Protein AF-A0A9N9JT31-F1 (afdb_monomer_lite)

Secondary structure (DSSP, 8-state):
-------EE-TTT-PEESSS----HHHHHHHHHHHTTS---S-HHHHHHHHHHHHH-SSTTSS-----GGGEEEEEEEEEETTEEEEEEEEP-

Foldseek 3Di:
DDDPPPWDAAPPPRDTDPDPANDDLVVQLVVLVVCLVVDDPVDPVVSVQQNVQSNVDPHPPRGDDDDDPVQWDPWDFDDDDPVGTDIDTDGDD

Structure (mmCIF, N/CA/C/O backbone):
data_AF-A0A9N9JT31-F1
#
_entry.id   AF-A0A9N9JT31-F1
#
loop_
_atom_site.group_PDB
_atom_site.id
_atom_site.type_symbol
_atom_site.label_atom_id
_atom_site.label_alt_id
_atom_site.label_comp_id
_atom_site.label_asym_id
_atom_site.label_entity_id
_atom_site.label_seq_id
_atom_site.pdbx_PDB_ins_code
_atom_site.Cartn_x
_atom_site.Cartn_y
_atom_site.Cartn_z
_atom_site.occupancy
_atom_site.B_iso_or_equiv
_atom_site.auth_seq_id
_atom_site.auth_comp_id
_atom_site.auth_asym_id
_atom_site.auth_atom_id
_atom_site.pdbx_PDB_model_num
ATOM 1 N N . MET A 1 1 ? -22.764 24.365 28.524 1.00 37.06 1 MET A N 1
ATOM 2 C CA . MET A 1 1 ? -21.723 23.852 27.610 1.00 37.06 1 MET A CA 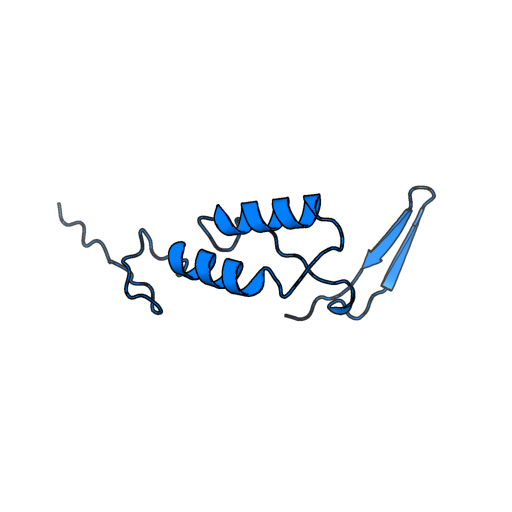1
ATOM 3 C C . MET A 1 1 ? -22.439 22.972 26.599 1.00 37.06 1 MET A C 1
ATOM 5 O O . MET A 1 1 ? -22.875 21.901 26.980 1.00 37.06 1 MET A O 1
ATOM 9 N N . ASN A 1 2 ? -22.701 23.469 25.387 1.00 42.94 2 ASN A N 1
ATOM 10 C CA . ASN A 1 2 ? -23.410 22.715 24.347 1.00 42.94 2 ASN A CA 1
ATOM 11 C C . ASN A 1 2 ? -22.388 22.319 23.281 1.00 42.94 2 ASN A C 1
ATOM 13 O O . ASN A 1 2 ? -22.083 23.115 22.397 1.00 42.94 2 ASN A O 1
ATOM 17 N N . SER A 1 3 ? -21.815 21.124 23.387 1.00 52.69 3 SER A N 1
ATOM 18 C CA . SER A 1 3 ? -21.058 20.536 22.284 1.00 52.69 3 SER A CA 1
ATOM 19 C C . SER A 1 3 ? -22.014 19.649 21.495 1.00 52.69 3 SER A C 1
ATOM 21 O O . SER A 1 3 ? -22.211 18.487 21.838 1.00 52.69 3 SER A O 1
ATOM 23 N N . ASN A 1 4 ? -22.639 20.205 20.455 1.00 55.88 4 ASN A N 1
ATOM 24 C CA . ASN A 1 4 ? -23.275 19.398 19.415 1.00 55.88 4 ASN A CA 1
ATOM 25 C C . ASN A 1 4 ? -22.154 18.670 18.659 1.00 55.88 4 ASN A C 1
ATOM 27 O O . ASN A 1 4 ? -21.661 19.173 17.648 1.00 55.88 4 ASN A O 1
ATOM 31 N N . SER A 1 5 ? -21.700 17.527 19.174 1.00 63.78 5 SER A N 1
ATOM 32 C CA . SER A 1 5 ? -20.815 16.635 18.434 1.00 63.78 5 SER A CA 1
ATOM 33 C C . SER A 1 5 ? -21.603 16.089 17.250 1.00 63.78 5 SER A C 1
ATOM 35 O O . SER A 1 5 ? -22.532 15.301 17.410 1.00 63.78 5 SER A O 1
ATOM 37 N N . LYS A 1 6 ? -21.278 16.551 16.041 1.00 67.50 6 LYS A N 1
ATOM 38 C CA . LYS A 1 6 ? -21.748 15.890 14.824 1.00 67.50 6 LYS A CA 1
ATOM 39 C C . LYS A 1 6 ? -21.062 14.529 14.771 1.00 67.50 6 LYS A C 1
ATOM 41 O O . LYS A 1 6 ? -19.854 14.467 14.576 1.00 67.50 6 LYS A O 1
ATOM 46 N N . HIS A 1 7 ? -21.828 13.474 15.011 1.00 73.12 7 HIS A N 1
ATOM 47 C CA . HIS A 1 7 ? -21.371 12.105 14.831 1.00 73.12 7 HIS A CA 1
ATOM 48 C C . HIS A 1 7 ? -21.454 11.774 13.343 1.00 73.12 7 HIS A C 1
ATOM 50 O O . HIS A 1 7 ? -22.521 11.905 12.739 1.00 73.12 7 HIS A O 1
ATOM 56 N N . TYR A 1 8 ? -20.325 11.397 12.758 1.00 85.50 8 TYR A N 1
ATOM 57 C CA . TYR A 1 8 ? -20.266 10.884 11.396 1.00 85.50 8 TYR A CA 1
ATOM 58 C C . TYR A 1 8 ? -20.281 9.359 11.453 1.00 85.50 8 TYR A C 1
ATOM 60 O O . TYR A 1 8 ? -19.803 8.771 12.422 1.00 85.50 8 TYR A O 1
ATOM 68 N N . TYR A 1 9 ? -20.864 8.726 10.441 1.00 89.38 9 TYR A N 1
ATOM 69 C CA . TYR A 1 9 ? -20.978 7.274 10.353 1.00 89.38 9 TYR A CA 1
ATOM 70 C C . TYR A 1 9 ? -20.360 6.798 9.045 1.00 89.38 9 TYR A C 1
ATOM 72 O O . TYR A 1 9 ? -20.473 7.469 8.015 1.00 89.38 9 TYR A O 1
ATOM 80 N N . CYS A 1 10 ? -19.701 5.644 9.092 1.00 91.12 10 CYS A N 1
ATOM 81 C CA . CYS A 1 10 ? -19.197 4.983 7.903 1.00 91.12 10 CYS A CA 1
ATOM 82 C C . CYS A 1 10 ? -20.375 4.524 7.028 1.00 91.12 10 CYS A C 1
ATOM 84 O O . CYS A 1 10 ? -21.234 3.807 7.535 1.00 91.12 10 CYS A O 1
ATOM 86 N N . PRO A 1 11 ? -20.411 4.858 5.725 1.00 90.06 11 PRO A N 1
ATOM 87 C CA . PRO A 1 11 ? -21.502 4.445 4.838 1.00 90.06 11 PRO A CA 1
ATOM 88 C C . PRO A 1 11 ? -21.508 2.944 4.507 1.00 90.06 11 PRO A C 1
ATOM 90 O O . PRO A 1 11 ? -22.447 2.472 3.876 1.00 90.06 11 PRO A O 1
ATOM 93 N N . GLU A 1 12 ? -20.453 2.212 4.865 1.00 93.56 12 GLU A N 1
ATOM 94 C CA . GLU A 1 12 ? -20.296 0.794 4.538 1.00 93.56 12 GLU A CA 1
ATOM 95 C C . GLU A 1 12 ? -20.639 -0.137 5.707 1.00 93.56 12 GLU A C 1
ATOM 97 O O . GLU A 1 12 ? -21.240 -1.186 5.496 1.00 93.56 12 GLU A O 1
ATOM 102 N N . CYS A 1 13 ? -20.264 0.233 6.935 1.00 94.00 13 CYS A N 1
ATOM 103 C CA . CYS A 1 13 ? -20.444 -0.617 8.117 1.00 94.00 13 CYS A CA 1
ATOM 104 C C . CYS A 1 13 ? -21.236 0.040 9.256 1.00 94.00 13 CYS A C 1
ATOM 106 O O . CYS A 1 13 ? -21.318 -0.535 10.341 1.00 94.00 13 CYS A O 1
ATOM 108 N N . ASP A 1 14 ? -21.758 1.253 9.045 1.00 91.94 14 ASP A N 1
ATOM 109 C CA . ASP A 1 14 ? -22.529 2.040 10.017 1.00 91.94 14 ASP A CA 1
ATOM 110 C C . ASP A 1 14 ? -21.804 2.328 11.350 1.00 91.94 14 ASP A C 1
ATOM 112 O O . ASP A 1 14 ? -22.413 2.773 12.326 1.00 91.94 14 ASP A O 1
ATOM 116 N N . GLN A 1 15 ? -20.483 2.121 11.420 1.00 90.50 15 GLN A N 1
ATOM 117 C CA . GLN A 1 15 ? -19.689 2.455 12.604 1.00 90.50 15 GLN A CA 1
ATOM 118 C C . GLN A 1 15 ? -19.503 3.967 12.736 1.00 90.50 15 GLN A C 1
ATOM 120 O O . GLN A 1 15 ? -19.297 4.677 11.749 1.00 90.50 15 GLN A O 1
ATOM 125 N N . GLN A 1 16 ? -19.544 4.456 13.976 1.00 88.75 16 GLN A N 1
ATOM 126 C CA . GLN A 1 16 ? -19.279 5.856 14.284 1.00 88.75 16 GLN A CA 1
ATOM 127 C C . GLN A 1 16 ? -17.810 6.203 13.998 1.00 88.75 16 GLN A C 1
ATOM 129 O O . GLN A 1 16 ? -16.898 5.486 14.404 1.00 88.75 16 GLN A O 1
ATOM 134 N N . LEU A 1 17 ? -17.600 7.335 13.336 1.00 87.94 17 LEU A N 1
ATOM 135 C CA . LEU A 1 17 ? -16.299 7.908 13.019 1.00 87.94 17 LEU A CA 1
ATOM 136 C C . LEU A 1 17 ? -15.918 8.964 14.067 1.00 87.94 17 LEU A C 1
ATOM 138 O O . LEU A 1 17 ? -16.779 9.629 14.656 1.00 87.94 17 LEU A O 1
ATOM 142 N N . ASN A 1 18 ? -14.615 9.090 14.319 1.00 77.50 18 ASN A N 1
ATOM 143 C CA . ASN A 1 18 ? -14.075 9.956 15.374 1.00 77.50 18 ASN A CA 1
ATOM 144 C C . ASN A 1 18 ? -14.030 11.436 14.971 1.00 77.50 18 ASN A C 1
ATOM 146 O O . ASN A 1 18 ? -13.976 12.314 15.831 1.00 77.50 18 ASN A O 1
ATOM 150 N N . ASP A 1 19 ? -14.072 11.719 13.675 1.00 76.12 19 ASP A N 1
ATOM 151 C CA . ASP A 1 19 ? -14.008 13.053 13.100 1.00 76.12 19 ASP A CA 1
ATOM 152 C C . ASP A 1 19 ? -14.863 13.129 11.820 1.00 76.12 19 ASP A C 1
ATOM 154 O O . ASP A 1 19 ? -15.673 12.250 11.530 1.00 76.12 19 ASP A O 1
ATOM 158 N N . ASN A 1 20 ? -14.723 14.223 11.068 1.00 69.00 20 ASN A N 1
ATOM 159 C CA . ASN A 1 20 ? -15.376 14.400 9.769 1.00 69.00 20 ASN A CA 1
ATOM 160 C C . ASN A 1 20 ? -14.610 13.704 8.622 1.00 69.00 20 ASN A C 1
ATOM 162 O O . ASN A 1 20 ? -14.846 14.018 7.452 1.00 69.00 20 ASN A O 1
ATOM 166 N N . SER A 1 21 ? -13.653 12.821 8.927 1.00 73.75 21 SER A N 1
ATOM 167 C CA . SER A 1 21 ? -13.004 12.005 7.910 1.00 73.75 21 SER A CA 1
ATOM 168 C C . SER A 1 21 ? -14.002 10.984 7.378 1.00 73.75 21 SER A C 1
ATOM 170 O O . SER A 1 21 ? -14.867 10.478 8.090 1.00 73.75 21 SER A O 1
ATOM 172 N N . ARG A 1 22 ? -13.889 10.673 6.086 1.00 80.12 22 ARG A N 1
ATOM 173 C CA . ARG A 1 22 ? -14.572 9.516 5.486 1.00 80.12 22 ARG A CA 1
ATOM 174 C C . ARG A 1 22 ? -13.759 8.229 5.667 1.00 80.12 22 ARG A C 1
ATOM 176 O O . ARG A 1 22 ? -14.169 7.184 5.169 1.00 80.12 22 ARG A O 1
ATOM 183 N N . TRP A 1 23 ? -12.627 8.302 6.370 1.00 90.94 23 TRP A N 1
ATOM 184 C CA . TRP A 1 23 ? -11.787 7.160 6.685 1.00 90.94 23 TRP A CA 1
ATOM 185 C C . TRP A 1 23 ? -12.421 6.297 7.775 1.00 90.94 23 TRP A C 1
ATOM 187 O O . TRP A 1 23 ? -12.602 6.717 8.915 1.00 90.94 23 TRP A O 1
ATOM 197 N N . CYS A 1 24 ? -12.742 5.056 7.424 1.00 93.62 24 CYS A N 1
ATOM 198 C CA . CYS A 1 24 ? -13.163 4.043 8.379 1.00 93.62 24 CYS A CA 1
ATOM 199 C C . CYS A 1 24 ? -12.084 2.967 8.464 1.00 93.62 24 CYS A C 1
ATOM 201 O O . CYS A 1 24 ? -12.025 2.094 7.601 1.00 93.62 24 CYS A O 1
ATOM 203 N N . LYS A 1 25 ? -11.247 3.024 9.506 1.00 92.81 25 LYS A N 1
ATOM 204 C CA . LYS A 1 25 ? -10.083 2.137 9.660 1.00 92.81 25 LYS A CA 1
ATOM 205 C C . LYS A 1 25 ? -10.425 0.655 9.480 1.00 92.81 25 LYS A C 1
ATOM 207 O O . LYS A 1 25 ? -9.736 -0.033 8.741 1.00 92.81 25 LYS A O 1
ATOM 212 N N . SER A 1 26 ? -11.515 0.187 10.087 1.00 94.31 26 SER A N 1
ATOM 213 C CA . SER A 1 26 ? -11.954 -1.212 9.999 1.00 94.31 26 SER A CA 1
ATOM 214 C C . SER A 1 26 ? -12.344 -1.628 8.576 1.00 94.31 26 SER A C 1
ATOM 216 O O . SER A 1 26 ? -11.959 -2.703 8.125 1.00 94.31 26 SER A O 1
ATOM 218 N N . CYS A 1 27 ? -13.070 -0.778 7.843 1.00 95.88 27 CYS A N 1
ATOM 219 C CA . CYS A 1 27 ? -13.417 -1.061 6.449 1.00 95.88 27 CYS A CA 1
ATOM 220 C C . CYS A 1 27 ? -12.185 -1.026 5.547 1.00 95.88 27 CYS A C 1
ATOM 222 O O . CYS A 1 27 ? -12.023 -1.908 4.715 1.00 95.88 27 CYS A O 1
ATOM 224 N N . GLN A 1 28 ? -11.305 -0.040 5.732 1.00 96.06 28 GLN A N 1
ATOM 225 C CA . GLN A 1 28 ? -10.092 0.088 4.924 1.00 96.06 28 GLN A CA 1
ATOM 226 C C . GLN A 1 28 ? -9.141 -1.089 5.147 1.00 96.06 28 GLN A C 1
ATOM 228 O O . GLN A 1 28 ? -8.687 -1.676 4.175 1.00 96.06 28 GLN A O 1
ATOM 233 N N . GLN A 1 29 ? -8.926 -1.510 6.398 1.00 96.88 29 GLN A N 1
ATOM 234 C CA . GLN A 1 29 ? -8.166 -2.724 6.717 1.00 96.88 29 GLN A CA 1
ATOM 235 C C . GLN A 1 29 ? -8.721 -3.955 5.997 1.00 96.88 29 GLN A C 1
ATOM 237 O O . GLN A 1 29 ? -7.960 -4.675 5.361 1.00 96.88 29 GLN A O 1
ATOM 242 N N . ARG A 1 30 ? -10.044 -4.158 6.024 1.00 97.75 30 ARG A N 1
ATOM 243 C CA . ARG A 1 30 ? -10.670 -5.273 5.305 1.00 97.75 30 ARG A CA 1
ATOM 244 C C . ARG A 1 30 ? -10.451 -5.178 3.790 1.00 97.7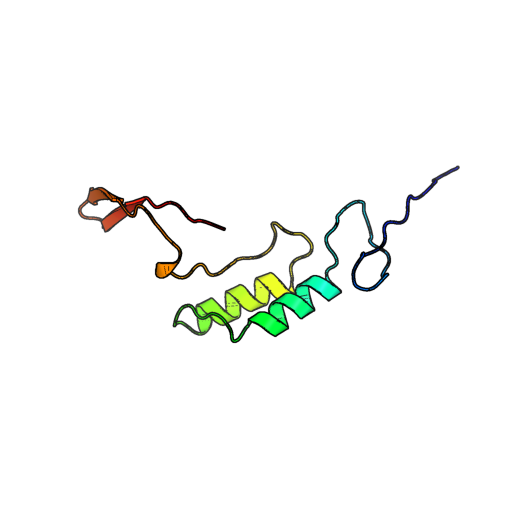5 30 ARG A C 1
ATOM 246 O O . ARG A 1 30 ? -10.089 -6.175 3.178 1.00 97.75 30 ARG A O 1
ATOM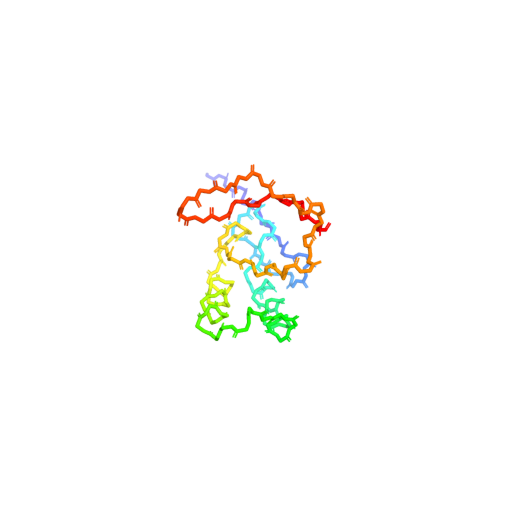 253 N N . HIS A 1 31 ? -10.630 -3.999 3.191 1.00 97.12 31 HIS A N 1
ATOM 254 C CA . HIS A 1 31 ? -10.376 -3.793 1.756 1.00 97.12 31 HIS A CA 1
ATOM 255 C C . HIS A 1 31 ? -8.916 -4.054 1.381 1.00 97.12 31 HIS A C 1
ATOM 257 O O . HIS A 1 31 ? -8.644 -4.610 0.320 1.00 97.12 31 HIS A O 1
ATOM 263 N N . PHE A 1 32 ? -7.974 -3.671 2.245 1.00 97.69 32 PHE A N 1
ATOM 264 C CA . PHE A 1 32 ? -6.560 -3.973 2.054 1.00 97.69 32 PHE A CA 1
ATOM 265 C C . PHE A 1 32 ? -6.298 -5.477 2.120 1.00 97.69 32 PHE A C 1
ATOM 267 O O . PHE A 1 32 ? -5.718 -6.016 1.179 1.00 97.69 32 PHE A O 1
ATOM 274 N N . GLU A 1 33 ? -6.786 -6.160 3.159 1.00 97.75 33 GLU A N 1
ATOM 275 C CA . GLU A 1 33 ? -6.654 -7.614 3.316 1.00 97.75 33 GLU A CA 1
ATOM 276 C C . GLU A 1 33 ? -7.223 -8.381 2.114 1.00 97.75 33 GLU A C 1
ATOM 278 O O . GLU A 1 33 ? -6.552 -9.260 1.575 1.00 97.75 33 GLU A O 1
ATOM 283 N N . GLU A 1 34 ? -8.412 -8.001 1.634 1.00 97.88 34 GLU A N 1
ATOM 284 C CA . GLU A 1 34 ? -9.046 -8.581 0.439 1.00 97.88 34 GLU A CA 1
ATOM 285 C C . GLU A 1 34 ? -8.218 -8.366 -0.845 1.00 97.88 34 GLU A C 1
ATOM 287 O O . GLU A 1 34 ? -8.380 -9.102 -1.820 1.00 97.88 34 GLU A O 1
ATOM 292 N N . ASN A 1 35 ? -7.318 -7.377 -0.858 1.00 96.94 35 ASN A N 1
ATOM 293 C CA . ASN A 1 35 ? -6.504 -7.012 -2.015 1.00 96.94 35 ASN A CA 1
ATOM 294 C C . ASN A 1 35 ? -5.028 -7.444 -1.914 1.00 96.94 35 ASN A C 1
ATOM 296 O O . ASN A 1 35 ? -4.284 -7.274 -2.879 1.00 96.94 35 AS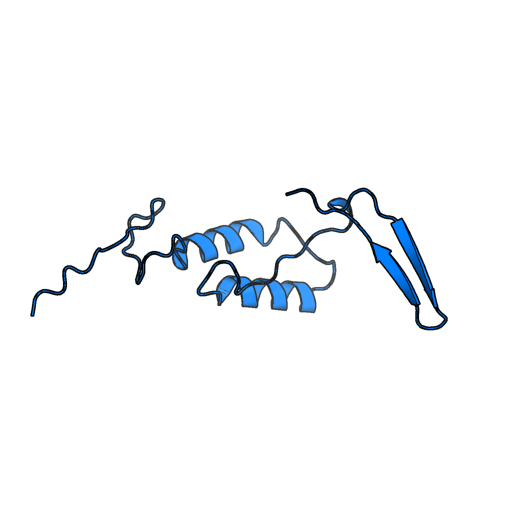N A O 1
ATOM 300 N N . PHE A 1 36 ? -4.581 -8.007 -0.788 1.00 96.75 36 PHE A N 1
ATOM 301 C CA . PHE A 1 36 ? -3.172 -8.367 -0.558 1.00 96.75 36 PHE A CA 1
ATOM 302 C C . PHE A 1 36 ? -2.612 -9.430 -1.502 1.00 96.75 36 PHE A C 1
ATOM 304 O O . PHE A 1 36 ? -1.392 -9.493 -1.665 1.00 96.75 36 PHE A O 1
ATOM 311 N N . ASP A 1 37 ? -3.481 -10.233 -2.110 1.00 95.75 37 ASP A N 1
ATOM 312 C CA . ASP A 1 37 ? -3.103 -11.270 -3.071 1.00 95.75 37 ASP A CA 1
ATOM 313 C C . ASP A 1 37 ? -3.194 -10.785 -4.532 1.00 95.75 37 ASP A C 1
ATOM 315 O O . ASP A 1 37 ? -2.776 -11.489 -5.451 1.00 95.75 37 ASP A O 1
ATOM 319 N N . ASN A 1 38 ? -3.713 -9.572 -4.768 1.00 95.75 38 ASN A N 1
ATOM 320 C CA . ASN A 1 38 ? -3.913 -9.021 -6.115 1.00 95.75 38 ASN A CA 1
ATOM 321 C C . ASN A 1 38 ? -2.714 -8.217 -6.633 1.00 95.75 38 ASN A C 1
ATOM 323 O O . ASN A 1 38 ? -2.695 -7.817 -7.799 1.00 95.75 38 ASN A O 1
ATOM 327 N N . TRP A 1 39 ? -1.717 -7.957 -5.789 1.00 96.25 39 TRP A N 1
ATOM 328 C CA . TRP A 1 39 ? -0.502 -7.245 -6.165 1.00 96.25 39 TRP A CA 1
ATOM 329 C C . TRP A 1 39 ? 0.710 -7.814 -5.427 1.00 96.25 39 TRP A C 1
ATOM 331 O O . TRP A 1 39 ? 0.601 -8.367 -4.338 1.00 96.25 39 TRP A O 1
ATOM 341 N N . THR A 1 40 ? 1.878 -7.670 -6.043 1.00 96.38 40 THR A N 1
ATOM 342 C CA . THR A 1 40 ? 3.182 -7.960 -5.438 1.00 96.38 40 THR A CA 1
ATOM 343 C C . THR A 1 40 ? 4.236 -7.115 -6.141 1.00 96.38 40 THR A C 1
ATOM 345 O O . THR A 1 40 ? 4.132 -6.850 -7.348 1.00 96.38 40 THR A O 1
ATOM 348 N N . SER A 1 41 ? 5.249 -6.686 -5.396 1.00 95.94 41 SER A N 1
ATOM 349 C CA . SER A 1 41 ? 6.463 -6.095 -5.957 1.00 95.94 41 SER A CA 1
ATOM 350 C C . SER A 1 41 ? 7.436 -7.127 -6.522 1.00 95.94 41 SER A C 1
ATOM 352 O O . SER A 1 41 ? 8.342 -6.773 -7.277 1.00 95.94 41 SER A O 1
ATOM 354 N N . GLY A 1 42 ? 7.229 -8.404 -6.196 1.00 96.31 42 GLY A N 1
ATOM 355 C CA . GLY A 1 42 ? 8.199 -9.473 -6.403 1.00 96.31 42 GLY A CA 1
ATOM 356 C C . GLY A 1 42 ? 9.244 -9.573 -5.286 1.00 96.31 42 GLY A C 1
ATOM 357 O O . GLY A 1 42 ? 10.083 -10.470 -5.347 1.00 96.31 42 GLY A O 1
ATOM 358 N N . ASP A 1 43 ? 9.187 -8.693 -4.281 1.00 97.62 43 ASP A N 1
ATOM 359 C CA . ASP A 1 43 ? 10.035 -8.701 -3.091 1.00 97.62 43 ASP A CA 1
ATOM 360 C C . ASP A 1 43 ? 9.164 -8.793 -1.827 1.00 97.62 43 ASP A C 1
ATOM 362 O O . ASP A 1 43 ? 8.343 -7.919 -1.543 1.00 97.62 43 ASP A O 1
ATOM 366 N N . ASN A 1 44 ? 9.338 -9.876 -1.069 1.00 97.88 44 ASN A N 1
ATOM 367 C CA . ASN A 1 44 ? 8.500 -10.161 0.095 1.00 97.88 44 ASN A CA 1
ATOM 368 C C . ASN A 1 44 ? 8.687 -9.141 1.225 1.00 97.88 44 ASN A C 1
ATOM 370 O O . ASN A 1 44 ? 7.712 -8.838 1.908 1.00 97.88 44 ASN A O 1
ATOM 374 N N . ASP A 1 45 ? 9.898 -8.610 1.417 1.00 98.38 45 ASP A N 1
ATOM 375 C CA . ASP A 1 45 ? 10.181 -7.670 2.506 1.00 98.38 45 ASP A CA 1
ATOM 376 C C . ASP A 1 45 ? 9.510 -6.318 2.213 1.00 98.38 45 ASP A C 1
ATOM 378 O O . ASP A 1 45 ? 8.937 -5.680 3.100 1.00 98.38 45 ASP A O 1
ATOM 382 N N . ILE A 1 46 ? 9.525 -5.896 0.942 1.00 98.06 46 ILE A N 1
ATOM 383 C CA . ILE A 1 46 ? 8.806 -4.699 0.482 1.00 98.06 46 ILE A CA 1
ATOM 384 C C . ILE A 1 46 ? 7.293 -4.905 0.592 1.00 98.06 46 ILE A C 1
ATOM 386 O O . ILE A 1 46 ? 6.587 -4.020 1.084 1.00 98.06 46 ILE A O 1
ATOM 390 N N . ASP A 1 47 ? 6.791 -6.061 0.156 1.00 98.31 47 ASP A N 1
ATOM 391 C CA . ASP A 1 47 ? 5.363 -6.375 0.206 1.00 98.31 47 ASP A CA 1
ATOM 392 C C . ASP A 1 47 ? 4.846 -6.390 1.651 1.00 98.31 47 ASP A C 1
ATOM 394 O O . ASP A 1 47 ? 3.812 -5.783 1.937 1.00 98.31 47 ASP A O 1
ATOM 398 N N . GLU A 1 48 ? 5.569 -7.031 2.575 1.00 98.44 48 GLU A N 1
ATOM 399 C CA . GLU A 1 48 ? 5.222 -7.063 3.999 1.00 98.44 48 GLU A CA 1
ATOM 400 C C . GLU A 1 48 ? 5.224 -5.654 4.601 1.00 98.44 48 GLU A C 1
ATOM 402 O O . GLU A 1 48 ? 4.254 -5.261 5.253 1.00 98.44 48 GLU A O 1
ATOM 407 N N . PHE A 1 49 ? 6.243 -4.844 4.300 1.00 98.38 49 PHE A N 1
ATOM 408 C CA . PHE A 1 49 ? 6.309 -3.463 4.770 1.00 98.38 49 PHE A CA 1
ATOM 409 C C . PHE A 1 49 ? 5.116 -2.622 4.292 1.00 98.38 49 PHE A C 1
ATOM 411 O O . PHE A 1 49 ? 4.493 -1.915 5.087 1.00 98.38 49 PHE A O 1
ATOM 418 N N . ILE A 1 50 ? 4.744 -2.712 3.012 1.00 98.50 50 ILE A N 1
ATOM 419 C CA . ILE A 1 50 ? 3.588 -1.984 2.471 1.00 98.50 50 ILE A CA 1
ATOM 420 C C . ILE A 1 50 ? 2.293 -2.441 3.160 1.00 98.50 50 ILE A C 1
ATOM 422 O O . ILE A 1 50 ? 1.536 -1.587 3.636 1.00 98.50 50 ILE A O 1
ATOM 426 N N . LYS A 1 51 ? 2.067 -3.758 3.290 1.00 98.38 51 LYS A N 1
ATOM 427 C CA . LYS A 1 51 ? 0.896 -4.326 3.987 1.00 98.38 51 LYS A CA 1
ATOM 428 C C . LYS A 1 51 ? 0.815 -3.834 5.432 1.00 98.38 51 LYS A C 1
ATOM 430 O O . LYS A 1 51 ? -0.252 -3.424 5.886 1.00 98.38 51 LYS A O 1
ATOM 435 N N . GLU A 1 52 ? 1.938 -3.779 6.145 1.00 98.25 52 GLU A N 1
ATOM 436 C CA . GLU A 1 52 ? 1.980 -3.225 7.498 1.00 98.25 52 GLU A CA 1
ATOM 437 C C . GLU A 1 52 ? 1.553 -1.753 7.562 1.00 98.25 52 GLU A C 1
ATOM 439 O O . GLU A 1 52 ? 0.811 -1.380 8.475 1.00 98.25 52 GLU A O 1
ATOM 444 N N . THR A 1 53 ? 2.005 -0.909 6.623 1.00 98.19 53 THR A N 1
ATOM 445 C CA . THR A 1 53 ? 1.585 0.505 6.595 1.00 98.19 53 THR A CA 1
ATOM 446 C C . THR A 1 53 ? 0.081 0.638 6.354 1.00 98.19 53 THR A C 1
ATOM 448 O O . THR A 1 53 ? -0.587 1.382 7.071 1.00 98.19 53 THR A O 1
ATOM 451 N N . GLN A 1 54 ? -0.471 -0.150 5.426 1.00 98.25 54 GLN A N 1
ATOM 452 C CA . GLN A 1 54 ? -1.901 -0.194 5.110 1.00 98.25 54 GLN A CA 1
ATOM 453 C C . GLN A 1 54 ? -2.741 -0.620 6.322 1.00 98.25 54 GLN A C 1
ATOM 455 O O . GLN A 1 54 ? -3.748 0.014 6.636 1.00 98.25 54 GLN A O 1
ATOM 460 N N . MET A 1 55 ? -2.283 -1.622 7.079 1.00 97.94 55 MET A N 1
ATOM 461 C CA . MET A 1 55 ? -2.976 -2.079 8.288 1.00 97.94 55 MET A CA 1
ATOM 462 C C . MET A 1 55 ? -2.886 -1.094 9.456 1.00 97.94 55 MET A C 1
ATOM 464 O O . MET A 1 55 ? -3.759 -1.090 10.326 1.00 97.94 55 MET A O 1
ATOM 468 N N . LYS A 1 56 ? -1.843 -0.263 9.519 1.00 96.88 56 LYS A N 1
ATOM 469 C CA . LYS A 1 56 ? -1.645 0.690 10.623 1.00 96.88 56 LYS A CA 1
ATOM 470 C C . LYS A 1 56 ? -2.311 2.046 10.374 1.00 96.88 56 LYS A C 1
ATOM 472 O O . LYS A 1 56 ? -2.606 2.718 11.361 1.00 96.88 56 LYS A O 1
ATOM 477 N N . ALA A 1 57 ? -2.594 2.398 9.121 1.00 95.62 57 ALA A N 1
ATOM 478 C CA . ALA A 1 57 ? -3.075 3.712 8.704 1.00 95.62 57 ALA A CA 1
ATOM 479 C C . ALA A 1 57 ? -4.326 4.206 9.449 1.00 95.62 57 ALA A C 1
ATOM 481 O O . ALA A 1 57 ? -5.333 3.498 9.578 1.00 95.62 57 ALA A O 1
ATOM 482 N N . ASP A 1 58 ? -4.262 5.458 9.904 1.00 92.25 58 ASP A N 1
ATOM 483 C CA . ASP A 1 58 ? -5.383 6.165 10.528 1.00 92.25 58 ASP A CA 1
ATOM 484 C C . ASP A 1 58 ? -6.051 7.172 9.580 1.00 92.25 58 ASP A C 1
ATOM 486 O O . ASP A 1 58 ? -7.112 7.694 9.917 1.00 92.25 58 ASP A O 1
ATOM 490 N N . ASP A 1 59 ? -5.479 7.403 8.392 1.00 92.19 59 ASP A N 1
ATOM 491 C CA . ASP A 1 59 ? -6.063 8.242 7.342 1.00 92.19 59 ASP A CA 1
ATOM 492 C C . ASP A 1 59 ? -5.573 7.833 5.936 1.00 92.19 59 ASP A C 1
ATOM 494 O O . ASP A 1 59 ? -4.649 7.027 5.776 1.00 92.19 59 ASP A O 1
ATOM 498 N N . ALA A 1 60 ? -6.196 8.408 4.907 1.00 90.56 60 ALA A N 1
ATOM 499 C CA . ALA A 1 60 ? -5.994 8.078 3.501 1.00 90.56 60 ALA A CA 1
ATOM 500 C C . ALA A 1 60 ? -4.599 8.422 2.949 1.00 90.56 60 ALA A C 1
ATOM 502 O O . ALA A 1 60 ? -4.252 7.961 1.863 1.00 90.56 60 ALA A O 1
ATOM 503 N N . ASP A 1 61 ? -3.817 9.230 3.662 1.00 92.50 61 ASP A N 1
ATOM 504 C CA . ASP A 1 61 ? -2.463 9.655 3.299 1.00 92.50 61 ASP A CA 1
ATOM 505 C C . ASP A 1 61 ? -1.363 8.977 4.141 1.00 92.50 61 ASP A C 1
ATOM 507 O O . ASP A 1 61 ? -0.186 9.308 4.002 1.00 92.50 61 ASP A O 1
ATOM 511 N N . GLN A 1 62 ? -1.724 8.008 4.994 1.00 94.88 62 GLN A N 1
ATOM 512 C CA . GLN A 1 62 ? -0.812 7.369 5.953 1.00 94.88 62 GLN A CA 1
ATOM 513 C C . GLN A 1 62 ? -0.380 5.942 5.583 1.00 94.88 62 GLN A C 1
ATOM 515 O O . GLN A 1 62 ? 0.159 5.224 6.427 1.00 94.88 62 GLN A O 1
ATOM 520 N N . TYR A 1 63 ? -0.597 5.515 4.340 1.00 97.00 63 TYR A N 1
ATOM 521 C CA . TYR A 1 63 ? -0.162 4.206 3.853 1.00 97.00 63 TYR A CA 1
ATOM 522 C C . TYR A 1 63 ? 0.554 4.298 2.510 1.00 97.00 63 TYR A C 1
ATOM 524 O O . TYR A 1 63 ? 0.403 5.263 1.761 1.00 97.00 63 TYR A O 1
ATOM 532 N N . 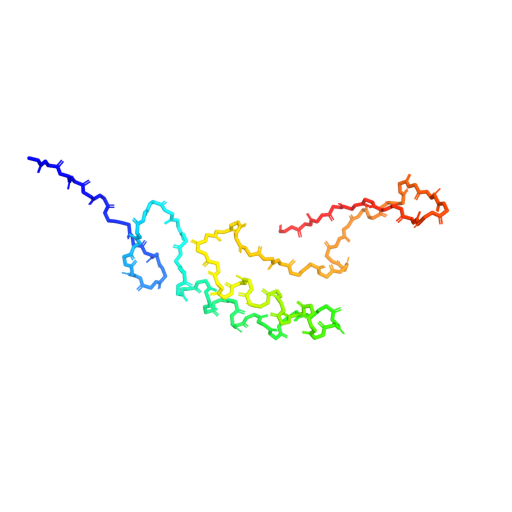LEU A 1 64 ? 1.334 3.262 2.208 1.00 96.94 64 LEU A N 1
ATOM 533 C CA . LEU A 1 64 ? 1.980 3.094 0.914 1.00 96.94 64 LEU A CA 1
ATOM 534 C C . LEU A 1 64 ? 1.118 2.229 -0.010 1.00 96.94 64 LEU A C 1
ATOM 536 O O . LEU A 1 64 ? 0.425 1.311 0.428 1.00 96.94 64 LEU A O 1
ATOM 540 N N . GLU A 1 65 ? 1.183 2.510 -1.306 1.00 95.12 65 GLU A N 1
ATOM 541 C CA . GLU A 1 65 ? 0.535 1.726 -2.355 1.00 95.12 65 GLU A CA 1
ATOM 542 C C . GLU A 1 65 ? 1.602 1.223 -3.325 1.00 95.12 65 GLU A C 1
ATOM 544 O O . GLU A 1 65 ? 2.446 1.992 -3.795 1.00 95.12 65 GLU A O 1
ATOM 549 N N . TRP A 1 66 ? 1.566 -0.075 -3.625 1.00 95.62 66 TRP A N 1
ATOM 550 C CA . TRP A 1 66 ? 2.380 -0.625 -4.695 1.00 95.62 66 TRP A CA 1
ATOM 551 C C . TRP A 1 66 ? 1.721 -0.348 -6.045 1.00 95.62 66 TRP A C 1
ATOM 553 O O . TRP A 1 66 ? 0.601 -0.786 -6.300 1.00 95.62 66 TRP A O 1
ATOM 563 N N . ILE A 1 67 ? 2.443 0.336 -6.932 1.00 93.25 67 ILE A N 1
ATOM 564 C CA . ILE A 1 67 ? 1.991 0.610 -8.296 1.00 93.25 67 ILE A CA 1
ATOM 565 C C . ILE A 1 67 ? 2.850 -0.228 -9.247 1.00 93.25 67 ILE A C 1
ATOM 567 O O . ILE A 1 67 ? 4.052 0.032 -9.367 1.00 93.25 67 ILE A O 1
ATOM 571 N N . PRO A 1 68 ? 2.278 -1.231 -9.941 1.00 91.88 68 PRO A N 1
ATOM 572 C CA . PRO A 1 68 ? 3.050 -2.042 -10.867 1.00 91.88 68 PRO A CA 1
ATOM 573 C C . PRO A 1 68 ? 3.540 -1.177 -12.027 1.00 91.88 68 PRO A C 1
ATOM 575 O O . PRO A 1 68 ? 2.832 -0.290 -12.502 1.00 91.88 68 PRO A O 1
ATOM 578 N N . PHE A 1 69 ? 4.733 -1.475 -12.547 1.00 90.25 69 PHE A N 1
ATOM 579 C CA . PHE A 1 69 ? 5.319 -0.678 -13.628 1.00 90.25 69 PHE A CA 1
ATOM 580 C C . PHE A 1 69 ? 4.411 -0.584 -14.870 1.00 90.25 69 PHE A C 1
ATOM 582 O O . PHE A 1 69 ? 4.392 0.432 -15.559 1.00 90.25 69 PHE A O 1
ATOM 589 N N . SER A 1 70 ? 3.611 -1.623 -15.128 1.00 90.81 70 SER A N 1
ATOM 590 C CA . SER A 1 70 ? 2.623 -1.666 -16.212 1.00 90.81 70 SER A CA 1
ATOM 591 C C . SER A 1 70 ? 1.479 -0.653 -16.076 1.00 90.81 70 SER A C 1
ATOM 593 O O . SER A 1 70 ? 0.805 -0.389 -17.069 1.00 90.81 70 SER A O 1
ATOM 595 N N . ALA A 1 71 ? 1.254 -0.078 -14.890 1.00 92.75 71 ALA A N 1
ATOM 596 C CA . ALA A 1 71 ? 0.261 0.974 -14.670 1.00 92.75 71 ALA A CA 1
ATOM 597 C C . ALA A 1 71 ? 0.751 2.365 -15.111 1.00 92.75 71 ALA A C 1
ATOM 599 O O . ALA A 1 71 ? -0.038 3.313 -15.171 1.00 92.75 71 ALA A O 1
ATOM 600 N N . PHE A 1 72 ? 2.041 2.509 -15.422 1.00 93.69 72 PHE A N 1
ATOM 601 C CA . PHE A 1 72 ? 2.598 3.761 -15.910 1.00 93.69 72 PHE A CA 1
ATOM 602 C C . PHE A 1 72 ? 2.476 3.874 -17.432 1.00 93.69 72 PHE A C 1
ATOM 604 O O . PHE A 1 72 ? 2.815 2.959 -18.183 1.00 93.69 72 PHE A O 1
ATOM 611 N N . ILE A 1 73 ? 2.044 5.045 -17.897 1.00 94.88 73 ILE A N 1
ATOM 612 C CA . ILE A 1 73 ? 1.980 5.412 -19.315 1.00 94.88 73 ILE A CA 1
ATOM 613 C C . ILE A 1 73 ? 2.893 6.604 -19.598 1.00 94.88 73 ILE A C 1
ATOM 615 O O . ILE A 1 73 ? 3.298 7.328 -18.688 1.00 94.88 73 ILE A O 1
ATOM 619 N N . ASN A 1 74 ? 3.189 6.838 -20.880 1.00 94.44 74 ASN A N 1
ATOM 620 C CA . ASN A 1 74 ? 4.057 7.935 -21.321 1.00 94.44 74 ASN A CA 1
ATOM 621 C C . ASN A 1 74 ? 5.405 7.949 -20.583 1.00 94.44 74 ASN A C 1
ATOM 623 O O . ASN A 1 74 ? 5.889 9.006 -20.184 1.00 94.44 74 ASN A O 1
ATOM 627 N N . VAL A 1 75 ? 5.995 6.767 -20.379 1.00 93.62 75 VAL A N 1
ATOM 628 C CA . VAL A 1 75 ? 7.303 6.636 -19.736 1.00 93.62 75 VAL A CA 1
ATOM 629 C C . VAL A 1 75 ? 8.362 7.240 -20.656 1.00 93.62 75 VAL A C 1
ATOM 631 O O . VAL A 1 75 ? 8.644 6.711 -21.732 1.00 93.62 75 VAL A O 1
ATOM 634 N N . THR A 1 76 ? 8.954 8.354 -20.241 1.00 93.12 76 THR A N 1
ATOM 635 C CA . THR A 1 76 ? 9.994 9.065 -20.987 1.00 93.12 76 THR A CA 1
ATOM 636 C C . THR A 1 76 ? 11.279 9.107 -20.184 1.00 93.12 76 THR A C 1
ATOM 638 O O . THR A 1 76 ? 11.276 9.412 -18.993 1.00 93.12 76 THR A O 1
ATOM 641 N N . LYS A 1 77 ? 12.402 8.838 -20.849 1.00 89.06 77 LYS A N 1
ATOM 642 C CA . LYS A 1 77 ? 13.727 8.988 -20.252 1.00 89.06 77 LYS A CA 1
ATOM 643 C C . LYS A 1 77 ? 14.096 10.468 -20.214 1.00 89.06 77 LYS A C 1
ATOM 645 O O . LYS A 1 77 ? 14.158 11.099 -21.266 1.00 89.06 77 LYS A O 1
ATOM 650 N N . SER A 1 78 ? 14.318 11.005 -19.022 1.00 82.50 78 SER A N 1
ATOM 651 C CA . SER A 1 78 ? 14.557 12.437 -18.819 1.00 82.50 78 SER A CA 1
ATOM 652 C C . SER A 1 78 ? 16.041 12.777 -18.823 1.00 82.50 78 SER A C 1
ATOM 654 O O . SER A 1 78 ? 16.418 13.792 -19.397 1.00 82.50 78 SER A O 1
ATOM 656 N N . ASP A 1 79 ? 16.879 11.939 -18.205 1.00 77.94 79 ASP A N 1
ATOM 657 C CA . ASP A 1 79 ? 18.318 12.199 -18.096 1.00 77.94 79 ASP A CA 1
ATOM 658 C C . ASP A 1 79 ? 19.133 10.908 -17.893 1.00 77.94 79 ASP A C 1
ATOM 660 O O . ASP A 1 79 ? 18.618 9.883 -17.425 1.00 77.94 79 ASP A O 1
ATOM 664 N N . ILE A 1 80 ? 20.414 10.957 -18.260 1.00 76.31 80 ILE A N 1
ATOM 665 C CA . ILE A 1 80 ? 21.413 9.914 -18.019 1.00 76.31 80 ILE A CA 1
ATOM 666 C C . ILE A 1 80 ? 22.596 10.567 -17.323 1.00 76.31 80 ILE A C 1
ATOM 668 O O . ILE A 1 80 ? 23.322 11.356 -17.921 1.00 76.31 80 ILE A O 1
ATOM 672 N N . SER A 1 81 ? 22.837 10.157 -16.086 1.00 78.50 81 SER A N 1
ATOM 673 C CA . SER A 1 81 ? 24.077 10.465 -15.386 1.00 78.50 81 SER A CA 1
ATOM 674 C C . SER A 1 81 ? 24.860 9.183 -15.136 1.00 78.50 81 SER A C 1
ATOM 676 O O . SER A 1 81 ? 24.327 8.076 -15.237 1.00 78.50 81 SER A O 1
ATOM 678 N N . GLU A 1 82 ? 26.123 9.327 -14.754 1.00 81.12 82 GLU A N 1
ATOM 679 C CA . GLU A 1 82 ? 26.944 8.207 -14.288 1.00 81.12 82 GLU A CA 1
ATOM 680 C C . GLU A 1 82 ? 26.329 7.505 -13.057 1.00 81.12 82 GLU A C 1
ATOM 682 O O . GLU A 1 82 ? 26.549 6.316 -12.850 1.00 81.12 82 GLU A O 1
ATOM 687 N N . ALA A 1 83 ? 25.486 8.206 -12.285 1.00 81.94 83 ALA A N 1
ATOM 688 C CA . ALA A 1 83 ? 24.796 7.672 -11.110 1.00 81.94 83 ALA A CA 1
ATOM 689 C C . ALA A 1 83 ? 23.513 6.882 -11.437 1.00 81.94 83 ALA A C 1
ATOM 691 O O . ALA A 1 83 ? 22.988 6.187 -10.568 1.00 81.94 83 ALA A O 1
ATOM 692 N N . GLY A 1 84 ? 22.984 6.980 -12.662 1.00 83.88 84 GLY A N 1
ATOM 693 C CA . GLY A 1 84 ? 21.756 6.289 -13.046 1.00 83.88 84 GLY A CA 1
ATOM 694 C C . GLY A 1 84 ? 20.940 6.993 -14.128 1.00 83.88 84 GLY A C 1
ATOM 695 O O . GLY A 1 84 ? 21.281 8.073 -14.615 1.00 83.88 84 GLY A O 1
ATOM 696 N N . SER A 1 85 ? 19.838 6.347 -14.515 1.00 89.56 85 SER A N 1
ATOM 697 C CA . SER A 1 85 ? 18.868 6.875 -15.481 1.00 89.56 85 SER A CA 1
ATOM 698 C C . SER A 1 85 ? 17.633 7.416 -14.766 1.00 89.56 85 SER A C 1
ATOM 700 O O . SER A 1 85 ? 17.049 6.718 -13.940 1.00 89.56 85 SER A O 1
ATOM 702 N N . LEU A 1 86 ? 17.210 8.626 -15.130 1.00 89.50 86 LEU A N 1
ATOM 703 C CA . LEU A 1 86 ? 15.968 9.230 -14.656 1.00 89.50 86 LEU A CA 1
ATOM 704 C C . LEU A 1 86 ? 14.856 9.015 -15.685 1.00 89.50 86 LEU A C 1
ATOM 706 O O . LEU A 1 86 ? 15.043 9.271 -16.878 1.00 89.50 86 LEU A O 1
ATOM 710 N N . PHE A 1 87 ? 13.690 8.584 -15.209 1.00 91.19 87 PHE A N 1
ATOM 711 C CA . PHE A 1 87 ? 12.482 8.425 -16.011 1.00 91.19 87 PHE A CA 1
ATOM 712 C C . PHE A 1 87 ? 11.333 9.215 -15.390 1.00 91.19 87 PHE A C 1
ATOM 714 O O . PHE A 1 87 ? 11.205 9.283 -14.170 1.00 91.19 87 PHE A O 1
ATOM 721 N N . THR A 1 88 ? 10.475 9.767 -16.239 1.00 92.69 88 THR A N 1
ATOM 722 C CA . THR A 1 88 ? 9.191 10.363 -15.861 1.00 92.69 88 THR A CA 1
ATOM 723 C C . THR A 1 88 ? 8.064 9.565 -16.490 1.00 92.69 88 THR A C 1
ATOM 725 O O . THR A 1 88 ? 8.207 9.076 -17.609 1.00 92.69 88 THR A O 1
ATOM 728 N N . ALA A 1 89 ? 6.939 9.442 -15.794 1.00 94.38 89 ALA A N 1
ATOM 729 C CA . ALA A 1 89 ? 5.765 8.751 -16.302 1.00 94.38 89 ALA A CA 1
ATOM 730 C C . ALA A 1 89 ? 4.483 9.335 -15.705 1.00 94.38 89 ALA A C 1
ATOM 732 O O . ALA A 1 89 ? 4.514 9.958 -14.644 1.00 94.38 89 ALA A O 1
ATOM 733 N N . ASN A 1 90 ? 3.360 9.091 -16.376 1.00 94.81 90 ASN A N 1
ATOM 734 C CA . ASN A 1 90 ? 2.037 9.375 -15.839 1.00 94.81 90 ASN A CA 1
ATOM 735 C C . ASN A 1 90 ? 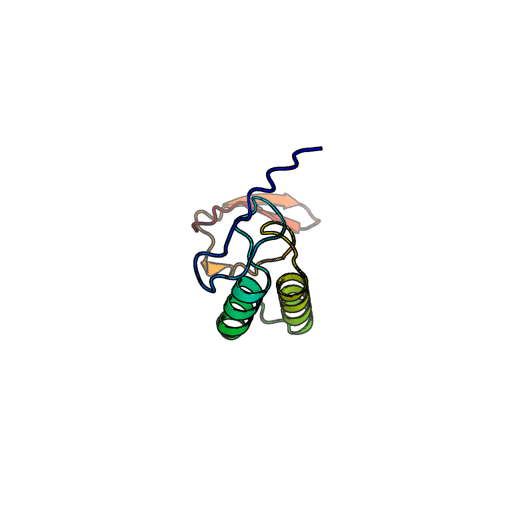1.443 8.085 -15.272 1.00 94.81 90 ASN A C 1
ATOM 737 O O . ASN A 1 90 ? 1.512 7.034 -15.908 1.00 94.81 90 ASN A O 1
ATOM 741 N N . TRP A 1 91 ? 0.809 8.183 -14.111 1.00 93.31 91 TRP A N 1
ATOM 742 C CA . TRP A 1 91 ? -0.002 7.113 -13.544 1.00 93.31 91 TRP A CA 1
ATOM 743 C C . TRP A 1 91 ? -1.477 7.446 -13.754 1.00 93.31 91 TRP A C 1
ATOM 745 O O . TRP A 1 91 ? -1.911 8.552 -13.426 1.00 93.31 91 TRP A O 1
ATOM 755 N N . VAL A 1 92 ? -2.233 6.517 -14.342 1.00 82.12 92 VAL A N 1
ATOM 756 C CA . VAL A 1 92 ? -3.683 6.661 -14.509 1.00 82.12 92 VAL A CA 1
ATOM 757 C C . VAL A 1 92 ? -4.361 5.805 -13.450 1.00 82.12 92 VAL A C 1
ATOM 759 O O . VAL A 1 92 ? -4.166 4.591 -13.429 1.00 82.12 92 VAL A O 1
ATOM 762 N N . ARG A 1 93 ? -5.123 6.463 -12.577 1.00 69.38 93 ARG A N 1
ATOM 763 C CA . ARG A 1 93 ? -5.964 5.846 -11.550 1.00 69.38 93 ARG A CA 1
ATOM 764 C C . ARG A 1 93 ? -7.416 5.808 -12.007 1.00 69.38 93 ARG A C 1
ATOM 766 O O . ARG A 1 93 ? -7.827 6.771 -12.697 1.00 69.38 93 ARG A O 1
#

pLDDT: mean 89.08, std 12.03, range [37.06, 98.5]

Organism: NCBI:txid1348616

Radius of gyration: 18.91 Å; chains: 1; bounding box: 50×35×49 Å

Sequence (93 aa):
MNSNSKHYYCPECDQQLNDNSRWCKSCQQRHFEENFDNWTSGDNDIDEFIKETQMKADDADQYLEWIPFSAFINVTKSDISEAGSLFTANWVR